Protein AF-A0A6G4MVN9-F1 (afdb_monomer_lite)

Structure (mmCIF, N/CA/C/O backbone):
data_AF-A0A6G4MVN9-F1
#
_entry.id   AF-A0A6G4MVN9-F1
#
loop_
_atom_site.group_PDB
_atom_site.id
_atom_site.type_symbol
_atom_site.label_atom_id
_atom_site.label_alt_id
_atom_site.label_comp_id
_atom_site.label_asym_id
_atom_site.label_entity_id
_atom_site.label_seq_id
_atom_site.pdbx_PDB_ins_code
_atom_site.Cartn_x
_atom_site.Cartn_y
_atom_site.Cartn_z
_atom_site.occupancy
_atom_site.B_iso_or_equiv
_atom_site.auth_seq_id
_atom_site.auth_comp_id
_atom_site.auth_asym_id
_atom_site.auth_atom_id
_atom_site.pdbx_PDB_model_num
ATOM 1 N N . THR A 1 1 ? 9.694 0.702 -24.895 1.00 74.56 1 THR A N 1
ATOM 2 C CA . THR A 1 1 ? 9.550 1.251 -23.524 1.00 74.56 1 THR A CA 1
ATOM 3 C C . THR A 1 1 ? 8.534 0.422 -22.742 1.00 74.56 1 THR A C 1
ATOM 5 O O . THR A 1 1 ? 7.657 -0.180 -23.349 1.00 74.56 1 THR A O 1
ATOM 8 N N . TRP A 1 2 ? 8.617 0.365 -21.407 1.00 83.94 2 TRP A N 1
ATOM 9 C CA . TRP A 1 2 ? 7.706 -0.444 -20.565 1.00 83.94 2 TRP A CA 1
ATOM 10 C C . TRP A 1 2 ? 6.386 0.261 -20.193 1.00 83.94 2 TRP A C 1
ATOM 12 O O . TRP A 1 2 ? 5.590 -0.273 -19.422 1.00 83.94 2 TRP A O 1
ATOM 22 N N . ALA A 1 3 ? 6.138 1.452 -20.747 1.00 86.00 3 ALA A N 1
ATOM 23 C CA . ALA A 1 3 ? 5.008 2.316 -20.399 1.00 86.00 3 ALA A CA 1
ATOM 24 C C . ALA A 1 3 ? 3.631 1.671 -20.645 1.00 86.00 3 ALA A C 1
ATOM 26 O O . ALA A 1 3 ? 2.665 1.991 -19.954 1.00 86.00 3 ALA A O 1
ATOM 27 N N . TRP A 1 4 ? 3.530 0.719 -21.578 1.00 92.25 4 TRP A N 1
ATOM 28 C CA . TRP A 1 4 ? 2.286 -0.003 -21.856 1.00 92.25 4 TRP A CA 1
ATOM 29 C C . TRP A 1 4 ? 1.742 -0.755 -20.629 1.00 92.25 4 TRP A C 1
ATOM 31 O O . TRP A 1 4 ? 0.530 -0.895 -20.495 1.00 92.25 4 TRP A O 1
ATOM 41 N N . ARG A 1 5 ? 2.606 -1.163 -19.685 1.00 91.56 5 ARG A N 1
ATOM 42 C CA . ARG A 1 5 ? 2.188 -1.838 -18.443 1.00 91.56 5 ARG A CA 1
ATOM 43 C C . ARG A 1 5 ? 1.296 -0.955 -17.568 1.00 91.56 5 ARG A C 1
ATOM 45 O O . ARG A 1 5 ? 0.413 -1.478 -16.898 1.00 91.56 5 ARG A O 1
ATOM 52 N N . PHE A 1 6 ? 1.480 0.367 -17.607 1.00 88.44 6 PHE A N 1
ATOM 53 C CA . PHE A 1 6 ? 0.583 1.312 -16.933 1.00 88.44 6 PHE A CA 1
ATOM 54 C C . PHE A 1 6 ? -0.779 1.384 -17.625 1.00 88.44 6 PHE A C 1
ATOM 56 O O . PHE A 1 6 ? -1.803 1.387 -16.951 1.00 88.44 6 PHE A O 1
ATOM 63 N N . LYS A 1 7 ? -0.806 1.358 -18.964 1.00 89.94 7 LYS A N 1
ATOM 64 C CA . LYS A 1 7 ? -2.060 1.303 -19.735 1.00 89.94 7 LYS A CA 1
ATOM 65 C C . LYS A 1 7 ? -2.818 -0.010 -19.516 1.00 89.94 7 LYS A C 1
ATOM 67 O O . LYS A 1 7 ? -4.038 -0.012 -19.532 1.00 89.94 7 LYS A O 1
ATOM 72 N N . ALA A 1 8 ? -2.109 -1.108 -19.261 1.00 91.88 8 ALA A N 1
ATOM 73 C CA . ALA A 1 8 ? -2.712 -2.386 -18.881 1.00 91.88 8 ALA A CA 1
ATOM 74 C C . ALA A 1 8 ? -3.196 -2.420 -17.414 1.00 91.88 8 ALA A C 1
ATOM 76 O O . ALA A 1 8 ? -4.029 -3.247 -17.055 1.00 91.88 8 ALA A O 1
ATOM 77 N N . CYS A 1 9 ? -2.698 -1.518 -16.561 1.00 92.62 9 CYS A N 1
ATOM 78 C CA . CYS A 1 9 ? -3.053 -1.407 -15.147 1.00 92.62 9 CYS A CA 1
ATOM 79 C C . CYS A 1 9 ? -3.668 -0.035 -14.828 1.00 92.62 9 CYS A C 1
ATOM 81 O O . CYS A 1 9 ? -3.212 0.630 -13.903 1.00 92.62 9 CYS A O 1
ATOM 83 N N . LEU A 1 10 ? -4.719 0.375 -15.547 1.00 92.94 10 LEU A N 1
ATOM 84 C CA . LEU A 1 10 ? -5.428 1.639 -15.281 1.00 92.94 10 LEU A CA 1
ATOM 85 C C . LEU A 1 10 ? -5.992 1.717 -13.857 1.00 92.94 10 LEU A C 1
ATOM 87 O O . LEU A 1 10 ? -6.104 0.699 -13.166 1.00 92.94 10 LEU A O 1
ATOM 91 N N . PHE A 1 11 ? -6.344 2.928 -13.419 1.00 93.75 11 PHE A N 1
ATOM 92 C CA . PHE A 1 11 ? -6.948 3.155 -12.108 1.00 93.75 11 PHE A CA 1
ATOM 93 C C . PHE A 1 11 ? -8.260 2.384 -11.967 1.00 93.75 11 PHE A C 1
ATOM 95 O O . PHE A 1 11 ? -9.065 2.321 -12.893 1.00 93.75 11 PHE A O 1
ATOM 102 N N . ASP A 1 12 ? -8.478 1.826 -10.781 1.00 91.81 12 ASP A N 1
ATOM 103 C CA . ASP A 1 12 ? -9.785 1.301 -10.412 1.00 91.81 12 ASP A CA 1
ATOM 104 C C . ASP A 1 12 ? -10.692 2.472 -10.016 1.00 91.81 12 ASP A C 1
ATOM 106 O O . ASP A 1 12 ? -10.517 3.081 -8.958 1.00 91.81 12 ASP A O 1
ATOM 110 N N . THR A 1 13 ? -11.656 2.787 -10.879 1.00 90.94 13 THR A N 1
ATOM 111 C CA . THR A 1 13 ? -12.605 3.894 -10.697 1.00 90.94 13 THR A CA 1
ATOM 112 C C . THR A 1 13 ? -13.597 3.657 -9.559 1.00 90.94 13 THR A C 1
ATOM 114 O O . THR A 1 13 ? -14.237 4.601 -9.102 1.00 90.94 13 THR A O 1
ATOM 117 N N . THR A 1 14 ? -13.703 2.426 -9.048 1.00 89.56 14 THR A N 1
ATOM 118 C CA . THR A 1 14 ? -14.562 2.101 -7.901 1.00 89.56 14 THR A CA 1
ATOM 119 C C . THR A 1 14 ? -13.907 2.445 -6.559 1.00 89.56 14 THR A C 1
ATOM 121 O O . THR A 1 14 ? -14.600 2.613 -5.550 1.00 89.56 14 THR A O 1
ATOM 124 N N . LEU A 1 15 ? -12.574 2.592 -6.525 1.00 87.12 15 LEU A N 1
ATOM 125 C CA . LEU A 1 15 ? -11.839 2.976 -5.323 1.00 87.12 15 LEU A CA 1
ATOM 126 C C . LEU A 1 15 ? -11.929 4.483 -5.081 1.00 87.12 15 LEU A C 1
ATOM 128 O O . LEU A 1 15 ? -11.459 5.293 -5.878 1.00 87.12 15 LEU A O 1
ATOM 132 N N . LYS A 1 16 ? -12.455 4.854 -3.909 1.00 84.38 16 LYS A N 1
ATOM 133 C CA . LYS A 1 16 ? -12.592 6.261 -3.487 1.00 84.38 16 LYS A CA 1
ATOM 134 C C . LYS A 1 16 ? -11.266 6.928 -3.095 1.00 84.38 16 LYS A C 1
ATOM 136 O O . LYS A 1 16 ? -11.186 8.149 -3.059 1.00 84.38 16 LYS A O 1
ATOM 141 N N . ALA A 1 17 ? -10.258 6.138 -2.726 1.00 85.00 17 ALA A N 1
ATOM 142 C CA . ALA A 1 17 ? -8.891 6.580 -2.441 1.00 85.00 17 ALA A CA 1
ATOM 143 C C . ALA A 1 17 ? -7.926 5.384 -2.559 1.00 85.00 17 ALA A C 1
ATOM 145 O O . ALA A 1 17 ? -8.377 4.249 -2.713 1.00 85.00 17 ALA A O 1
ATOM 146 N N . ALA A 1 18 ? -6.616 5.632 -2.438 1.00 88.38 18 ALA A N 1
ATOM 147 C CA . ALA A 1 18 ? -5.549 4.625 -2.565 1.00 88.38 18 ALA A CA 1
ATOM 148 C C . ALA A 1 18 ? -5.460 3.963 -3.960 1.00 88.38 18 ALA A C 1
ATOM 150 O O . ALA A 1 18 ? -5.028 2.817 -4.094 1.00 88.38 18 ALA A O 1
ATOM 151 N N . GLN A 1 19 ? -5.880 4.685 -5.003 1.00 90.38 19 GLN A N 1
ATOM 152 C CA . GLN A 1 19 ? -5.863 4.232 -6.399 1.00 90.38 19 GLN A CA 1
ATOM 153 C C . GLN A 1 19 ? -4.428 4.023 -6.918 1.00 90.38 19 GLN A C 1
ATOM 155 O O . GLN A 1 19 ? -4.154 3.076 -7.651 1.00 90.38 19 GLN A O 1
ATOM 160 N N . ASP A 1 20 ? -3.502 4.878 -6.488 1.00 90.81 20 ASP A N 1
ATOM 161 C CA . ASP A 1 20 ? -2.059 4.767 -6.709 1.00 90.81 20 ASP A CA 1
ATOM 162 C C . ASP A 1 20 ? -1.488 3.468 -6.116 1.00 90.81 20 ASP A C 1
ATOM 164 O O . ASP A 1 20 ? -0.834 2.685 -6.806 1.00 90.81 20 ASP A O 1
ATOM 168 N N . TYR A 1 21 ? -1.812 3.188 -4.852 1.00 90.44 21 TYR A N 1
ATOM 169 C CA . TYR A 1 21 ? -1.431 1.958 -4.157 1.00 90.44 21 TYR A CA 1
ATOM 170 C C . TYR A 1 21 ? -1.989 0.707 -4.847 1.00 90.44 21 TYR A C 1
ATOM 172 O O . TYR A 1 21 ? -1.284 -0.299 -4.970 1.00 90.44 21 TYR A O 1
ATOM 180 N N . ASP A 1 22 ? -3.243 0.764 -5.296 1.00 94.69 22 ASP A N 1
ATOM 181 C CA . ASP A 1 22 ? -3.911 -0.310 -6.032 1.00 94.69 22 ASP A CA 1
ATOM 182 C C . ASP A 1 22 ? -3.212 -0.633 -7.357 1.00 94.69 22 ASP A C 1
ATOM 184 O O . ASP A 1 22 ? -2.889 -1.801 -7.602 1.00 94.69 22 ASP A O 1
ATOM 188 N N . ILE A 1 23 ? -2.913 0.385 -8.175 1.00 94.81 23 ILE A N 1
ATOM 189 C CA . ILE A 1 23 ? -2.154 0.199 -9.419 1.00 94.81 23 ILE A CA 1
ATOM 190 C C . ILE A 1 23 ? -0.800 -0.426 -9.117 1.00 94.81 23 ILE A C 1
ATOM 192 O O . ILE A 1 23 ? -0.461 -1.444 -9.722 1.00 94.81 23 ILE A O 1
ATOM 196 N N . PHE A 1 24 ? -0.026 0.147 -8.190 1.00 93.25 24 PHE A N 1
ATOM 197 C CA . PHE A 1 24 ? 1.323 -0.348 -7.927 1.00 93.25 24 PHE A CA 1
ATOM 198 C C . PHE A 1 24 ? 1.305 -1.804 -7.488 1.00 93.25 24 PHE A C 1
ATOM 200 O O . PHE A 1 24 ? 2.067 -2.609 -8.019 1.00 93.25 24 PHE A O 1
ATOM 207 N N . LEU A 1 25 ? 0.393 -2.187 -6.594 1.00 94.50 25 LEU A N 1
ATOM 208 C CA . LEU A 1 25 ? 0.282 -3.580 -6.186 1.00 94.50 25 LEU A CA 1
ATOM 209 C C . LEU A 1 25 ? -0.122 -4.494 -7.349 1.00 94.50 25 LEU A C 1
ATOM 211 O O . LEU A 1 25 ? 0.451 -5.573 -7.492 1.00 94.50 25 LEU A O 1
ATOM 215 N N . ARG A 1 26 ? -1.079 -4.086 -8.193 1.00 95.44 26 ARG A N 1
ATOM 216 C CA . ARG A 1 26 ? -1.457 -4.864 -9.385 1.00 95.44 26 ARG A CA 1
ATOM 217 C C . ARG A 1 26 ? -0.294 -5.020 -10.356 1.00 95.44 26 ARG A C 1
ATOM 219 O O . ARG A 1 26 ? -0.086 -6.122 -10.853 1.00 95.44 26 ARG A O 1
ATOM 226 N N . MET A 1 27 ? 0.497 -3.971 -10.563 1.00 95.12 27 MET A N 1
ATOM 227 C CA . MET A 1 27 ? 1.703 -4.041 -11.384 1.00 95.12 27 MET A CA 1
ATOM 228 C C . MET A 1 27 ? 2.739 -4.998 -10.798 1.00 95.12 27 MET A C 1
ATOM 230 O O . MET A 1 27 ? 3.297 -5.788 -11.550 1.00 95.12 27 MET A O 1
ATOM 234 N N . VAL A 1 28 ? 2.966 -4.986 -9.480 1.00 94.50 28 VAL A N 1
ATOM 235 C CA . VAL A 1 28 ? 3.901 -5.932 -8.847 1.00 94.50 28 VAL A CA 1
ATOM 236 C C . VAL A 1 28 ? 3.430 -7.375 -9.006 1.00 94.50 28 VAL A C 1
ATOM 238 O O . VAL A 1 28 ? 4.228 -8.259 -9.301 1.00 94.50 28 VAL A O 1
ATOM 241 N N . VAL A 1 29 ? 2.131 -7.616 -8.835 1.00 94.31 29 VAL A N 1
ATOM 242 C CA . VAL A 1 29 ? 1.543 -8.953 -8.984 1.00 94.31 29 VAL A CA 1
ATOM 243 C C . VAL A 1 29 ? 1.632 -9.448 -10.429 1.00 94.31 29 VAL A C 1
ATOM 245 O O . VAL A 1 29 ? 1.917 -10.620 -10.638 1.00 94.31 29 VAL A O 1
ATOM 248 N N . ALA A 1 30 ? 1.395 -8.576 -11.412 1.00 95.44 30 ALA A N 1
ATOM 249 C CA . ALA A 1 30 ? 1.381 -8.951 -12.826 1.00 95.44 30 ALA A CA 1
ATOM 250 C C . ALA A 1 30 ? 2.781 -9.016 -13.459 1.00 95.44 30 ALA A C 1
ATOM 252 O O . ALA A 1 30 ? 3.021 -9.838 -14.337 1.00 95.44 30 ALA A O 1
ATOM 253 N N . TYR A 1 31 ? 3.699 -8.141 -13.042 1.00 94.75 31 TYR A N 1
ATOM 254 C CA . TYR A 1 31 ? 4.960 -7.897 -13.751 1.00 94.75 31 TYR A CA 1
ATOM 255 C C . TYR A 1 31 ? 6.214 -8.044 -12.883 1.00 94.75 31 TYR A C 1
ATOM 257 O O . TYR A 1 31 ? 7.322 -7.832 -13.378 1.00 94.75 31 TYR A O 1
ATOM 265 N N . GLY A 1 32 ? 6.060 -8.402 -11.608 1.00 93.25 32 GLY A N 1
ATOM 266 C CA . GLY A 1 32 ? 7.168 -8.654 -10.694 1.00 93.25 32 GLY A CA 1
ATOM 267 C C . GLY A 1 32 ? 7.663 -7.421 -9.933 1.00 93.25 32 GLY A C 1
ATOM 268 O O . GLY A 1 32 ? 7.056 -6.350 -9.919 1.00 93.25 32 GLY A O 1
ATOM 269 N N . LYS A 1 33 ? 8.776 -7.605 -9.220 1.00 92.12 33 LYS A N 1
ATOM 270 C CA . LYS A 1 33 ? 9.308 -6.632 -8.258 1.00 92.12 33 LYS A CA 1
ATOM 271 C C . LYS A 1 33 ? 9.694 -5.308 -8.945 1.00 92.12 33 LYS A C 1
ATOM 273 O O . LYS A 1 33 ? 10.398 -5.338 -9.953 1.00 92.12 33 LYS A O 1
ATOM 278 N N . PRO A 1 34 ? 9.312 -4.146 -8.382 1.00 89.94 34 PRO A N 1
ATOM 279 C CA . PRO A 1 34 ? 9.712 -2.860 -8.931 1.00 89.94 34 PRO A CA 1
ATOM 280 C C . PRO A 1 34 ? 11.189 -2.580 -8.637 1.00 89.94 34 PRO A C 1
ATOM 282 O O . PRO A 1 34 ? 11.731 -3.004 -7.610 1.00 89.94 34 PRO A O 1
ATOM 285 N N . TRP A 1 35 ? 11.823 -1.807 -9.515 1.00 90.06 35 TRP A N 1
ATOM 286 C CA . TRP A 1 35 ? 13.153 -1.255 -9.288 1.00 90.06 35 TRP A CA 1
ATOM 287 C C . TRP A 1 35 ? 13.037 0.137 -8.659 1.00 90.06 35 TRP A C 1
ATOM 289 O O . TRP A 1 35 ? 12.299 0.988 -9.155 1.00 90.06 35 TRP A O 1
ATOM 299 N N . LYS A 1 36 ? 13.732 0.356 -7.538 1.00 90.19 36 LYS A N 1
ATOM 300 C CA . LYS A 1 36 ? 13.754 1.640 -6.830 1.00 90.19 36 LYS A CA 1
ATOM 301 C C . LYS A 1 36 ? 15.046 2.381 -7.169 1.00 90.19 36 LYS A C 1
ATOM 303 O O . LYS A 1 36 ? 16.126 1.909 -6.821 1.00 90.19 36 LYS A O 1
ATOM 308 N N . VAL A 1 37 ? 14.895 3.545 -7.787 1.00 91.75 37 VAL A N 1
ATOM 309 C CA . VAL A 1 37 ? 15.973 4.497 -8.089 1.00 91.75 37 VAL A CA 1
ATOM 310 C C . VAL A 1 37 ? 16.435 5.169 -6.785 1.00 91.75 37 VAL A C 1
ATOM 312 O O . VAL A 1 37 ? 15.614 5.401 -5.890 1.00 91.75 37 VAL A O 1
ATOM 315 N N . LYS A 1 38 ? 17.745 5.400 -6.624 1.00 92.38 38 LYS A N 1
ATOM 316 C CA . LYS A 1 38 ? 18.308 6.002 -5.396 1.00 92.38 38 LYS A CA 1
ATOM 317 C C . LYS A 1 38 ? 18.190 7.524 -5.418 1.00 92.38 38 LYS A C 1
ATOM 319 O O . LYS A 1 38 ? 18.031 8.150 -4.375 1.00 92.38 38 LYS A O 1
ATOM 324 N N . GLU A 1 39 ? 18.265 8.078 -6.613 1.00 94.50 39 GLU A N 1
ATOM 325 C CA . GLU A 1 39 ? 18.233 9.487 -6.935 1.00 94.50 39 GLU A CA 1
ATOM 326 C C . GLU A 1 39 ? 16.819 10.048 -6.732 1.00 94.50 39 GLU A C 1
ATOM 328 O O . GLU A 1 39 ? 15.811 9.409 -7.056 1.00 94.50 39 GLU A O 1
ATOM 333 N N . ALA A 1 40 ? 16.735 11.266 -6.197 1.00 89.62 40 ALA A N 1
ATOM 334 C CA . ALA A 1 40 ? 15.474 11.983 -6.091 1.00 89.62 40 ALA A CA 1
ATOM 335 C C . ALA A 1 40 ? 15.050 12.467 -7.485 1.00 89.62 40 ALA A C 1
ATOM 337 O O . ALA A 1 40 ? 15.591 13.434 -8.009 1.00 89.62 40 ALA A O 1
ATOM 338 N N . THR A 1 41 ? 14.087 11.774 -8.092 1.00 91.81 41 THR A N 1
ATOM 339 C CA . THR A 1 41 ? 13.594 12.066 -9.452 1.00 91.81 41 THR A CA 1
ATOM 340 C C . THR A 1 41 ? 12.330 12.925 -9.473 1.00 91.81 41 THR A C 1
ATOM 342 O O . THR A 1 41 ? 11.874 13.319 -10.543 1.00 91.81 41 THR A O 1
ATOM 345 N N . GLN A 1 42 ? 11.751 13.224 -8.306 1.00 88.12 42 GLN A N 1
ATOM 346 C CA . GLN A 1 42 ? 10.516 13.991 -8.177 1.00 88.12 42 GLN A CA 1
ATOM 347 C C . GLN A 1 42 ? 10.601 14.956 -6.991 1.00 88.12 42 GLN A C 1
ATOM 349 O O . GLN A 1 42 ? 10.947 14.552 -5.880 1.00 88.12 42 GLN A O 1
ATOM 354 N N . ILE A 1 43 ? 10.218 16.213 -7.223 1.00 86.88 43 ILE A N 1
ATOM 355 C CA . ILE A 1 43 ? 9.985 17.202 -6.167 1.00 86.88 43 ILE A CA 1
ATOM 356 C C . ILE A 1 43 ? 8.519 17.089 -5.746 1.00 86.88 43 ILE A C 1
ATOM 358 O O . ILE A 1 43 ? 7.613 17.240 -6.565 1.00 86.88 43 ILE A O 1
ATOM 362 N N . LEU A 1 44 ? 8.283 16.779 -4.471 1.00 81.44 44 LEU A N 1
ATOM 363 C CA . LEU A 1 44 ? 6.939 16.688 -3.908 1.00 81.44 44 LEU A CA 1
ATOM 364 C C . LEU A 1 44 ? 6.625 17.964 -3.124 1.00 81.44 44 LEU A C 1
ATOM 366 O O . LEU A 1 44 ? 7.212 18.207 -2.072 1.00 81.44 44 LEU A O 1
ATOM 370 N N . HIS A 1 45 ? 5.662 18.745 -3.605 1.00 79.75 45 HIS A N 1
ATOM 371 C CA . HIS A 1 45 ? 5.151 19.904 -2.877 1.00 79.75 45 HIS A CA 1
ATOM 372 C C . HIS A 1 45 ? 4.143 19.440 -1.821 1.00 79.75 45 HIS A C 1
ATOM 374 O O . HIS A 1 45 ? 3.003 19.093 -2.127 1.00 79.75 45 HIS A O 1
ATOM 380 N N . VAL A 1 46 ? 4.584 19.384 -0.564 1.00 69.25 46 VAL A N 1
ATOM 381 C CA . VAL A 1 46 ? 3.736 19.030 0.578 1.00 69.25 46 VAL A CA 1
ATOM 382 C C . VAL A 1 46 ? 3.279 20.326 1.248 1.00 69.25 46 VAL A C 1
ATOM 384 O O . VAL A 1 46 ? 4.054 20.939 1.975 1.00 69.25 46 VAL A O 1
ATOM 387 N N . ASN A 1 47 ? 2.030 20.757 1.030 1.00 59.53 47 ASN A N 1
ATOM 388 C CA . ASN A 1 47 ? 1.480 21.891 1.784 1.00 59.53 47 ASN A CA 1
ATOM 389 C C . ASN A 1 47 ? 1.379 21.504 3.269 1.00 59.53 47 ASN A C 1
ATOM 391 O O . ASN A 1 47 ? 0.647 20.583 3.643 1.00 59.53 47 ASN A O 1
ATOM 395 N N . HIS A 1 48 ? 2.164 22.185 4.107 1.00 54.00 48 HIS A N 1
ATOM 396 C CA . HIS A 1 48 ? 2.289 21.920 5.543 1.00 54.00 48 HIS A CA 1
ATOM 397 C C . HIS A 1 48 ? 1.330 22.745 6.422 1.00 54.00 48 HIS A C 1
ATOM 399 O O . HIS A 1 48 ? 1.280 22.495 7.623 1.00 54.00 48 HIS A O 1
ATOM 405 N N . GLY A 1 49 ? 0.547 23.669 5.849 1.00 50.22 49 GLY A N 1
ATOM 406 C CA . GLY A 1 49 ? -0.320 24.583 6.613 1.00 50.22 49 GLY A CA 1
ATOM 407 C C . GLY A 1 49 ? -1.754 24.758 6.101 1.00 50.22 49 GLY A C 1
ATOM 408 O O . GLY A 1 49 ? -2.607 25.201 6.861 1.00 50.22 49 GLY A O 1
ATOM 409 N N . GLU A 1 50 ? -2.062 24.380 4.859 1.00 41.50 50 GLU A N 1
ATOM 410 C CA . GLU A 1 50 ? -3.427 24.466 4.326 1.00 41.50 50 GLU A CA 1
ATOM 411 C C . GLU A 1 50 ? -4.210 23.170 4.563 1.00 41.50 50 GLU A C 1
ATOM 413 O O . GLU A 1 50 ? -3.641 22.076 4.661 1.00 41.50 50 GLU A O 1
ATOM 418 N N . M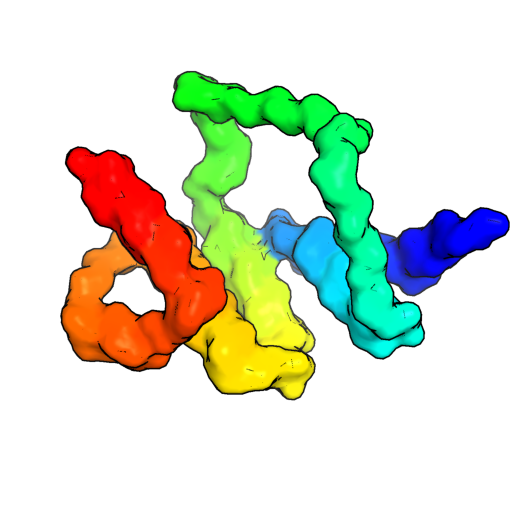ET A 1 51 ? -5.538 23.293 4.655 1.00 39.25 51 MET A N 1
ATOM 419 C CA . MET A 1 51 ? -6.467 22.182 4.842 1.00 39.25 51 MET A CA 1
ATOM 420 C C . MET A 1 51 ? -6.176 21.076 3.812 1.00 39.25 51 MET A C 1
ATOM 422 O O . MET A 1 51 ? -6.479 21.206 2.628 1.00 39.25 51 MET A O 1
ATOM 426 N N . ARG A 1 52 ? -5.577 19.958 4.252 1.00 48.75 52 ARG A N 1
ATOM 427 C CA . ARG A 1 52 ? -5.423 18.773 3.397 1.00 48.75 52 ARG A CA 1
ATOM 428 C C . ARG A 1 52 ? -6.808 18.371 2.899 1.00 48.75 52 ARG A C 1
ATOM 430 O O . ARG A 1 52 ? -7.620 17.906 3.694 1.00 48.75 52 ARG A O 1
ATOM 437 N N . ILE A 1 53 ? -7.024 18.432 1.587 1.00 48.12 53 ILE A N 1
ATOM 438 C CA . ILE A 1 53 ? -8.264 17.990 0.920 1.00 48.12 53 ILE A CA 1
ATOM 439 C C . ILE A 1 53 ? -8.632 16.539 1.332 1.00 48.12 53 ILE A C 1
ATOM 441 O O . ILE A 1 53 ? -9.797 16.158 1.414 1.00 48.12 53 ILE A O 1
ATOM 445 N N . THR A 1 54 ? -7.635 15.724 1.701 1.00 49.38 54 THR A N 1
ATOM 446 C CA . THR A 1 54 ? -7.769 14.338 2.195 1.00 49.38 54 THR A CA 1
ATOM 447 C C . THR A 1 54 ? -7.753 14.167 3.728 1.00 49.38 54 THR A C 1
ATOM 449 O O . THR A 1 54 ? -7.175 13.201 4.239 1.00 49.38 54 THR A O 1
ATOM 452 N N . SER A 1 55 ? -8.381 15.059 4.497 1.00 53.69 55 SER A N 1
ATOM 453 C CA . SER A 1 55 ? -8.735 14.802 5.912 1.00 53.69 55 SER A CA 1
ATOM 454 C C . SER A 1 55 ? -10.103 14.119 6.086 1.00 53.69 55 SER A C 1
ATOM 456 O O . SER A 1 55 ? -10.572 13.934 7.206 1.00 53.69 55 SER A O 1
ATOM 458 N N . SER A 1 56 ? -10.749 13.705 4.993 1.00 58.41 56 SER A N 1
ATOM 459 C CA . SER A 1 56 ? -12.137 13.245 5.031 1.00 58.41 56 SER A CA 1
ATOM 460 C C . SER A 1 56 ? -12.300 11.768 5.447 1.00 58.41 56 SER A C 1
ATOM 462 O O . SER A 1 56 ? -11.396 10.946 5.238 1.00 58.41 56 SER A O 1
ATOM 464 N N . PRO A 1 57 ? -13.488 11.379 5.961 1.00 64.50 57 PRO A N 1
ATOM 465 C CA . PRO A 1 57 ? -13.891 9.984 6.199 1.00 64.50 57 PRO A CA 1
ATOM 466 C C . PRO A 1 57 ? -13.609 9.023 5.025 1.00 64.50 57 PRO A C 1
ATOM 468 O O . PRO A 1 57 ? -13.420 7.817 5.224 1.00 64.50 57 PRO A O 1
ATOM 471 N N . ASN A 1 58 ? -13.495 9.555 3.801 1.00 73.44 58 ASN A N 1
ATOM 472 C CA . ASN A 1 58 ? -13.163 8.797 2.597 1.00 73.44 58 ASN A CA 1
ATOM 473 C C . ASN A 1 58 ? -11.760 8.180 2.643 1.00 73.44 58 ASN A C 1
ATOM 475 O O . ASN A 1 58 ? -11.553 7.128 2.039 1.00 73.44 58 ASN A O 1
ATOM 479 N N . LYS A 1 59 ? -10.814 8.758 3.399 1.00 81.25 59 LYS A N 1
ATOM 480 C CA . LYS A 1 59 ? -9.472 8.180 3.557 1.00 81.25 59 LYS A CA 1
ATOM 481 C C . LYS A 1 59 ? -9.538 6.810 4.224 1.0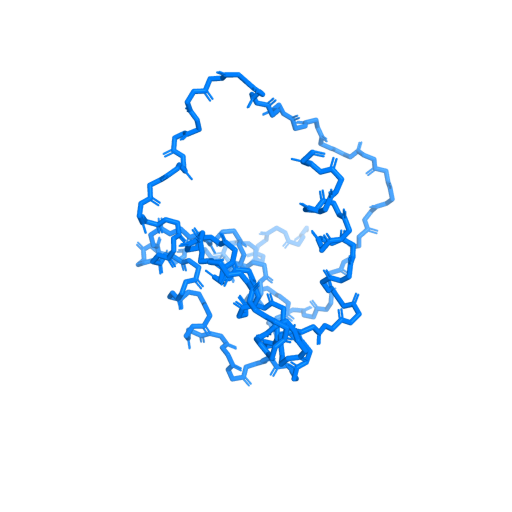0 81.25 59 LYS A C 1
ATOM 483 O O . LYS A 1 59 ? -8.939 5.862 3.725 1.00 81.25 59 LYS A O 1
ATOM 488 N N . PHE A 1 60 ? -10.296 6.669 5.313 1.00 87.62 60 PHE A N 1
ATOM 489 C CA . PHE A 1 60 ? -10.483 5.358 5.938 1.00 87.62 60 PHE A CA 1
ATOM 490 C C . PHE A 1 60 ? -11.173 4.394 4.972 1.00 87.62 60 PHE A C 1
ATOM 492 O O . PHE A 1 60 ? -10.688 3.281 4.778 1.00 87.62 60 PHE A O 1
ATOM 499 N N . SER A 1 61 ? -12.264 4.836 4.335 1.00 87.75 61 SER A N 1
ATOM 500 C CA . SER A 1 61 ? -13.025 4.006 3.397 1.00 87.75 61 SER A CA 1
ATOM 501 C C . SER A 1 61 ? -12.154 3.478 2.257 1.00 87.75 61 SER A C 1
ATOM 503 O O . SER A 1 61 ? -12.179 2.280 1.991 1.00 87.75 61 SER A O 1
ATOM 505 N N . GLY A 1 62 ? -11.359 4.329 1.604 1.00 88.44 62 GLY A N 1
ATOM 506 C CA . GLY A 1 62 ? -10.525 3.913 0.476 1.00 88.44 62 GLY A CA 1
ATOM 507 C C . GLY A 1 62 ? -9.398 2.968 0.888 1.00 88.44 62 GLY A C 1
ATOM 508 O O . GLY A 1 62 ? -9.252 1.899 0.300 1.00 88.44 62 GLY A O 1
ATOM 509 N N . TYR A 1 63 ? -8.669 3.270 1.970 1.00 90.69 63 TYR A N 1
ATOM 510 C CA . TYR A 1 63 ? -7.646 2.347 2.483 1.00 90.69 63 TYR A CA 1
ATOM 511 C C . TYR A 1 63 ? -8.251 1.015 2.957 1.00 90.69 63 TYR A C 1
ATOM 513 O O . TYR A 1 63 ? -7.622 -0.037 2.824 1.00 90.69 63 TYR A O 1
ATOM 521 N N . PHE A 1 64 ? -9.473 1.026 3.499 1.00 92.81 64 PHE A N 1
ATOM 522 C CA . PHE A 1 64 ? -10.159 -0.192 3.926 1.00 92.81 64 PHE A CA 1
ATOM 523 C C . PHE A 1 64 ? -10.635 -1.028 2.734 1.00 92.81 64 PHE A C 1
ATOM 525 O O . PHE A 1 64 ? -10.470 -2.249 2.746 1.00 92.81 64 PHE A O 1
ATOM 532 N N . GLN A 1 65 ? -11.169 -0.389 1.689 1.00 93.44 65 GLN A N 1
ATOM 533 C CA . GLN A 1 65 ? -11.513 -1.043 0.423 1.00 93.44 65 GLN A CA 1
ATOM 534 C C . GLN A 1 65 ? -10.276 -1.681 -0.219 1.00 93.44 65 GLN A C 1
ATOM 536 O O . GLN A 1 65 ? -10.307 -2.874 -0.520 1.00 93.44 65 GLN A O 1
ATOM 541 N N . PHE A 1 66 ? -9.164 -0.943 -0.313 1.00 94.75 66 PHE A N 1
ATOM 542 C CA . PHE A 1 66 ? -7.879 -1.469 -0.781 1.00 94.75 66 PHE A CA 1
ATOM 543 C C . PHE A 1 66 ? -7.437 -2.696 0.031 1.00 94.75 66 PHE A C 1
ATOM 545 O O . PHE A 1 66 ? -7.127 -3.750 -0.530 1.00 94.75 66 PHE A O 1
ATOM 552 N N . TYR A 1 67 ? -7.465 -2.606 1.366 1.00 95.81 67 TYR A N 1
ATOM 553 C CA . TYR A 1 67 ? -7.108 -3.734 2.224 1.00 95.81 67 TYR A CA 1
ATOM 554 C C . TYR A 1 67 ? -7.998 -4.952 1.958 1.00 95.81 67 TYR A C 1
ATOM 556 O O . TYR A 1 67 ? -7.485 -6.054 1.777 1.00 95.81 67 TYR A O 1
ATOM 564 N N . ARG A 1 68 ? -9.324 -4.779 1.893 1.00 96.12 68 ARG A N 1
ATOM 565 C CA . ARG A 1 68 ? -10.256 -5.883 1.614 1.00 96.12 68 ARG A CA 1
ATOM 566 C C . ARG A 1 68 ? -9.996 -6.524 0.254 1.00 96.12 68 ARG A C 1
ATOM 568 O O . ARG A 1 68 ? -9.981 -7.751 0.186 1.00 96.12 68 ARG A O 1
ATOM 575 N N . LYS A 1 69 ? -9.755 -5.709 -0.775 1.00 95.75 69 LYS A N 1
ATOM 576 C CA . LYS A 1 69 ? -9.465 -6.145 -2.146 1.00 95.75 69 LYS A CA 1
ATOM 577 C C . LYS A 1 69 ? -8.193 -6.993 -2.233 1.00 95.75 69 LYS A C 1
ATOM 579 O O . LYS A 1 69 ? -8.137 -7.944 -3.007 1.00 95.75 69 LYS A O 1
ATOM 584 N N . HIS A 1 70 ? -7.180 -6.691 -1.418 1.00 96.56 70 HIS A N 1
ATOM 585 C CA . HIS A 1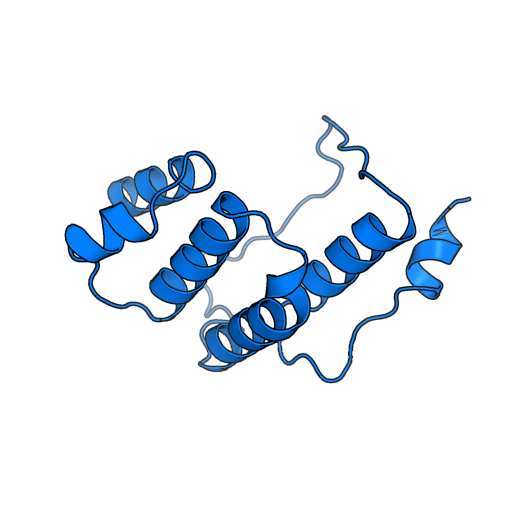 70 ? -5.846 -7.279 -1.568 1.00 96.56 70 HIS A CA 1
ATOM 586 C C . HIS A 1 70 ? -5.345 -8.141 -0.411 1.00 96.56 70 HIS A C 1
ATOM 588 O O . HIS A 1 70 ? -4.317 -8.796 -0.571 1.00 96.56 70 HIS A O 1
ATOM 594 N N . LYS A 1 71 ? -6.047 -8.214 0.728 1.00 96.81 71 LYS A N 1
ATOM 595 C CA . LYS A 1 71 ? -5.574 -8.927 1.933 1.00 96.81 71 LYS A CA 1
ATOM 596 C C . LYS A 1 71 ? -5.138 -10.373 1.686 1.00 96.81 71 LYS A C 1
ATOM 598 O O . LYS A 1 71 ? -4.280 -10.862 2.416 1.00 96.81 71 LYS A O 1
ATOM 603 N N . GLY A 1 72 ? -5.704 -11.054 0.686 1.00 97.25 72 GLY A N 1
ATOM 604 C CA . GLY A 1 72 ? -5.314 -12.418 0.315 1.00 97.25 72 GLY A CA 1
ATOM 605 C C . GLY A 1 72 ? -3.877 -12.526 -0.209 1.00 97.25 72 GLY A C 1
ATOM 606 O O . GLY A 1 72 ? -3.235 -13.545 -0.005 1.00 97.25 72 GLY A O 1
ATOM 607 N N . LYS A 1 73 ? -3.343 -11.451 -0.799 1.00 95.25 73 LYS A N 1
ATOM 608 C CA . LYS A 1 73 ? -1.983 -11.370 -1.362 1.00 95.25 73 LYS A CA 1
ATOM 609 C C . LYS A 1 73 ? -0.926 -10.976 -0.326 1.00 95.25 73 LYS A C 1
ATOM 611 O O . LYS A 1 73 ? 0.262 -10.954 -0.624 1.00 95.25 73 LYS A O 1
ATOM 616 N N . PHE A 1 74 ? -1.352 -10.594 0.875 1.00 94.81 74 PHE A N 1
ATOM 617 C CA . PHE A 1 74 ? -0.470 -10.064 1.907 1.00 94.81 74 PHE A CA 1
ATOM 618 C C . PHE A 1 74 ? 0.062 -11.166 2.818 1.00 94.81 74 PHE A C 1
ATOM 620 O O . PHE A 1 74 ? -0.705 -11.948 3.389 1.00 94.81 74 PHE A O 1
ATOM 627 N N . ASP A 1 75 ? 1.373 -11.137 3.050 1.00 94.50 75 ASP A N 1
ATOM 628 C CA . ASP A 1 75 ? 1.991 -11.852 4.162 1.00 94.50 75 ASP A CA 1
ATOM 629 C C . ASP A 1 75 ? 1.502 -11.297 5.519 1.00 94.50 75 ASP A C 1
ATOM 631 O O . ASP A 1 75 ? 0.859 -10.241 5.622 1.00 94.50 75 ASP A O 1
ATOM 635 N N . ARG A 1 76 ? 1.800 -12.020 6.605 1.00 94.75 76 ARG A N 1
ATOM 636 C CA . ARG A 1 76 ? 1.354 -11.648 7.959 1.00 94.75 76 ARG A CA 1
ATOM 637 C C . ARG A 1 76 ? 1.823 -10.243 8.353 1.00 94.75 76 ARG A C 1
ATOM 639 O O . ARG A 1 76 ? 1.052 -9.484 8.939 1.00 94.75 76 ARG A O 1
ATOM 646 N N . ALA A 1 77 ? 3.056 -9.878 8.005 1.00 94.50 77 ALA A N 1
ATOM 647 C CA . ALA A 1 77 ? 3.626 -8.570 8.317 1.00 94.50 77 ALA A CA 1
ATOM 648 C C . ALA A 1 77 ? 2.946 -7.428 7.539 1.00 94.50 77 ALA A C 1
ATOM 650 O O . ALA A 1 77 ? 2.654 -6.385 8.121 1.00 94.50 77 ALA A O 1
ATOM 651 N N . SER A 1 78 ? 2.620 -7.622 6.259 1.00 93.44 78 SER A N 1
ATOM 652 C CA . SER A 1 78 ? 1.872 -6.648 5.451 1.00 93.44 78 SER A CA 1
ATOM 653 C C . SER A 1 78 ? 0.455 -6.478 5.971 1.00 93.44 78 SER A C 1
ATOM 655 O O . SER A 1 78 ? -0.021 -5.351 6.070 1.00 93.44 78 SER A O 1
ATOM 657 N N . LYS A 1 79 ? -0.210 -7.570 6.375 1.00 95.88 79 LYS A N 1
ATOM 658 C CA . LYS A 1 79 ? -1.532 -7.487 7.015 1.00 95.88 79 LYS A CA 1
ATOM 659 C C . LYS A 1 79 ? -1.472 -6.616 8.268 1.00 95.88 79 LYS A C 1
ATOM 661 O O . LYS A 1 79 ? -2.270 -5.690 8.389 1.00 95.88 79 LYS A O 1
ATOM 666 N N . LYS A 1 80 ? -0.498 -6.852 9.155 1.00 95.44 80 LYS A N 1
ATOM 667 C CA . LYS A 1 80 ? -0.276 -6.022 10.351 1.00 95.44 80 LYS A CA 1
ATOM 668 C C . LYS A 1 80 ? -0.016 -4.554 10.001 1.00 95.44 80 LYS A C 1
ATOM 670 O O . LYS A 1 80 ? -0.652 -3.676 10.573 1.00 95.44 80 LYS A O 1
ATOM 675 N N . TYR A 1 81 ? 0.846 -4.286 9.021 1.00 92.88 81 TYR A N 1
ATOM 676 C CA . TYR A 1 81 ? 1.148 -2.929 8.556 1.00 92.88 81 TYR A CA 1
ATOM 677 C C . TYR A 1 81 ? -0.097 -2.178 8.050 1.00 92.88 81 TYR A C 1
ATOM 679 O O . TYR A 1 81 ? -0.331 -1.023 8.420 1.00 92.88 81 TYR A O 1
ATOM 687 N N . GLN A 1 82 ? -0.917 -2.830 7.221 1.00 93.38 82 GLN A N 1
ATOM 688 C CA . GLN A 1 82 ? -2.135 -2.229 6.675 1.00 93.38 82 GLN A CA 1
ATOM 689 C C . GLN A 1 82 ? -3.172 -1.974 7.771 1.00 93.38 82 GLN A C 1
ATOM 691 O O . GLN A 1 82 ? -3.742 -0.887 7.844 1.00 93.38 82 GLN A O 1
ATOM 696 N N . LEU A 1 83 ? -3.359 -2.927 8.687 1.00 94.06 83 LEU A N 1
ATOM 697 C CA . LEU A 1 83 ? -4.262 -2.765 9.829 1.00 94.06 83 LEU A CA 1
ATOM 698 C C . LEU A 1 83 ? -3.797 -1.657 10.783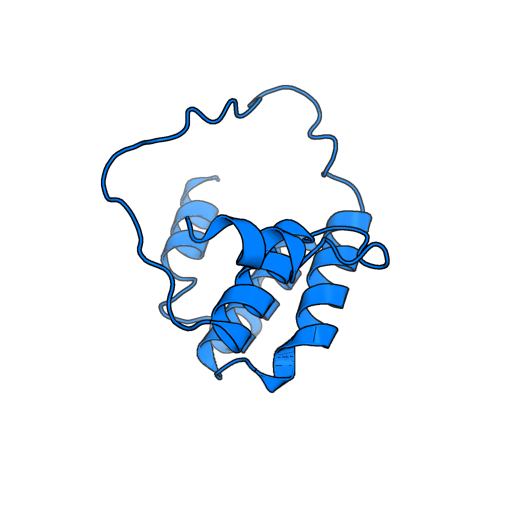 1.00 94.06 83 LEU A C 1
ATOM 700 O O . LEU A 1 83 ? -4.615 -0.855 11.227 1.00 94.06 83 LEU A O 1
ATOM 704 N N . PHE A 1 84 ? -2.492 -1.550 11.042 1.00 91.69 84 PHE A N 1
ATOM 705 C CA . PHE A 1 84 ? -1.916 -0.436 11.796 1.00 91.69 84 PHE A CA 1
ATOM 706 C C . PHE A 1 84 ? -2.202 0.910 11.120 1.00 91.69 84 PHE A C 1
ATOM 708 O O . PHE A 1 84 ? -2.621 1.861 11.775 1.00 91.69 84 PHE A O 1
ATOM 715 N N . THR A 1 85 ? -2.046 0.978 9.795 1.00 88.81 85 THR A N 1
ATOM 716 C CA . THR A 1 85 ? -2.346 2.185 9.012 1.00 88.81 85 THR A CA 1
ATOM 717 C C . THR A 1 85 ? -3.816 2.577 9.126 1.00 88.81 85 THR A C 1
ATOM 719 O O . THR A 1 85 ? -4.117 3.736 9.399 1.00 88.81 85 THR A O 1
ATOM 722 N N . LEU A 1 86 ? -4.729 1.615 8.986 1.00 90.44 86 LEU A N 1
ATOM 723 C CA . LEU A 1 86 ? -6.166 1.833 9.162 1.00 90.44 86 LEU A CA 1
ATOM 724 C C . LEU A 1 86 ? -6.508 2.319 10.574 1.00 90.44 86 LEU A C 1
ATOM 726 O O . LEU A 1 86 ? -7.355 3.197 10.732 1.00 90.44 86 LEU A O 1
ATOM 730 N N . TYR A 1 87 ? -5.835 1.780 11.593 1.00 89.56 87 TYR A N 1
ATOM 731 C CA . TYR A 1 87 ? -6.024 2.191 12.982 1.00 89.56 87 TYR A CA 1
ATOM 732 C C . TYR A 1 87 ? -5.592 3.643 13.214 1.00 89.56 87 TYR A C 1
ATOM 734 O O . TYR A 1 87 ? -6.335 4.410 13.825 1.00 89.56 87 TYR A O 1
ATOM 742 N N . GLN A 1 88 ? -4.431 4.034 12.672 1.00 84.81 88 GLN A N 1
ATOM 743 C CA . GLN A 1 88 ? -3.942 5.414 12.723 1.00 84.81 88 GLN A CA 1
ATOM 744 C C . GLN A 1 88 ? -4.868 6.381 11.977 1.00 84.81 88 GLN A C 1
ATOM 746 O O . GLN A 1 88 ? -5.201 7.431 12.512 1.00 84.81 88 GLN A O 1
ATOM 751 N N . ILE A 1 89 ? -5.329 6.022 10.772 1.00 84.38 89 ILE A N 1
ATOM 752 C CA . ILE A 1 89 ? -6.261 6.856 9.991 1.00 84.38 89 ILE A CA 1
ATOM 753 C C . ILE A 1 89 ? -7.570 7.083 10.754 1.00 84.38 89 ILE A C 1
ATOM 755 O O . ILE A 1 89 ? -8.133 8.169 10.694 1.00 84.38 89 ILE A O 1
ATOM 759 N N . ARG A 1 90 ? -8.047 6.075 11.492 1.00 84.38 90 ARG A N 1
ATOM 760 C CA . ARG A 1 90 ? -9.267 6.178 12.303 1.00 84.38 90 ARG A CA 1
ATOM 761 C C . ARG A 1 90 ? -9.077 6.988 13.594 1.00 84.38 90 ARG A C 1
ATOM 763 O O . ARG A 1 90 ? -10.041 7.143 14.335 1.00 84.38 90 ARG A O 1
ATOM 770 N N . ASN A 1 91 ? -7.859 7.457 13.874 1.00 80.00 91 ASN A N 1
ATOM 771 C CA . ASN A 1 91 ? -7.490 8.224 15.064 1.00 80.00 91 ASN A CA 1
ATOM 772 C C . ASN A 1 91 ? -7.954 7.578 16.387 1.00 80.00 91 ASN A C 1
ATOM 774 O O . ASN A 1 91 ? -8.366 8.251 17.329 1.00 80.00 91 ASN A O 1
ATOM 778 N N . LYS A 1 92 ? -7.931 6.240 16.460 1.00 78.56 92 LYS A N 1
ATOM 779 C CA . LYS A 1 92 ? -8.289 5.521 17.688 1.00 78.56 92 LYS A CA 1
ATOM 780 C C . LYS A 1 92 ? -7.135 5.574 18.684 1.00 78.56 92 LYS A C 1
ATOM 782 O O . LYS A 1 92 ? -5.973 5.429 18.305 1.00 78.56 92 LYS A O 1
ATOM 787 N N . ARG A 1 93 ? -7.451 5.680 19.979 1.00 80.88 93 ARG A N 1
ATOM 788 C CA . ARG A 1 93 ? -6.444 5.570 21.043 1.00 80.88 93 ARG A CA 1
ATOM 789 C C . ARG A 1 93 ? -5.786 4.192 20.979 1.00 80.88 93 ARG A C 1
ATOM 791 O O . ARG A 1 93 ? -6.469 3.170 20.999 1.00 80.88 93 ARG A O 1
ATOM 798 N N . MET A 1 94 ? -4.464 4.153 20.863 1.00 84.88 94 MET A N 1
ATOM 799 C CA . MET A 1 94 ? -3.709 2.902 20.822 1.00 84.88 94 MET A CA 1
ATOM 800 C C . MET A 1 94 ? -3.500 2.396 22.250 1.00 84.88 94 MET A C 1
ATOM 802 O O . MET A 1 94 ? -2.866 3.078 23.051 1.00 84.88 94 MET A O 1
ATOM 806 N N . ASN A 1 95 ? -4.027 1.214 22.574 1.00 88.19 95 ASN A N 1
ATOM 807 C CA . ASN A 1 95 ? -3.656 0.514 23.805 1.00 88.19 95 ASN A CA 1
ATOM 808 C C . ASN A 1 95 ? -2.525 -0.487 23.526 1.00 88.19 95 ASN A C 1
ATOM 810 O O . ASN A 1 95 ? -2.317 -0.903 22.384 1.00 88.19 95 ASN A O 1
ATOM 814 N N . TRP A 1 96 ? -1.804 -0.889 24.573 1.00 86.56 96 TRP A N 1
ATOM 815 C CA . TRP A 1 96 ? -0.638 -1.768 24.450 1.00 86.56 96 TRP A CA 1
ATOM 816 C C . TRP A 1 96 ? -0.955 -3.117 23.794 1.00 86.56 96 TRP A C 1
ATOM 818 O O . TRP A 1 96 ? -0.194 -3.572 22.946 1.00 86.56 96 TRP A O 1
ATOM 828 N N . ARG A 1 97 ? -2.112 -3.727 24.093 1.00 91.44 97 ARG A N 1
ATOM 829 C CA . ARG A 1 97 ? -2.541 -4.992 23.463 1.00 91.44 97 ARG A CA 1
ATOM 830 C C . ARG A 1 97 ? -2.709 -4.847 21.948 1.00 91.44 97 ARG A C 1
ATOM 832 O O . ARG A 1 97 ? -2.229 -5.677 21.175 1.00 91.44 97 ARG A O 1
ATOM 839 N N . THR A 1 98 ? -3.363 -3.770 21.518 1.00 89.81 98 THR A N 1
ATOM 840 C C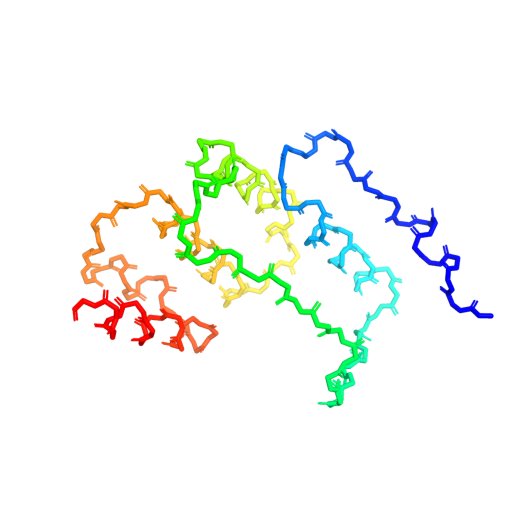A . THR A 1 98 ? -3.569 -3.455 20.099 1.00 89.81 98 THR A CA 1
ATOM 841 C C . THR A 1 98 ? -2.242 -3.145 19.423 1.00 89.81 98 THR A C 1
ATOM 843 O O . THR A 1 98 ? -1.984 -3.647 18.331 1.00 89.81 98 THR A O 1
ATOM 846 N N . LEU A 1 99 ? -1.369 -2.388 20.095 1.00 88.75 99 LEU A N 1
ATOM 847 C CA . LEU A 1 99 ? -0.033 -2.096 19.596 1.00 88.75 99 LEU A CA 1
ATOM 848 C C . LEU A 1 99 ? 0.750 -3.389 19.356 1.00 88.75 99 LEU A C 1
ATOM 850 O O . LEU A 1 99 ? 1.174 -3.618 18.233 1.00 88.75 99 LEU A O 1
ATOM 854 N N . LEU A 1 100 ? 0.865 -4.268 20.355 1.00 89.88 100 LEU A N 1
ATOM 855 C CA . LEU A 1 100 ? 1.574 -5.549 20.236 1.00 89.88 100 LEU A CA 1
ATOM 856 C C . LEU A 1 100 ? 0.998 -6.437 19.122 1.00 89.88 100 LEU A C 1
ATOM 858 O O . LEU A 1 100 ? 1.735 -7.077 18.370 1.00 89.88 100 LEU A O 1
ATOM 862 N N . THR A 1 101 ? -0.326 -6.429 18.960 1.00 91.38 101 THR A N 1
ATOM 863 C CA . THR A 1 101 ? -1.005 -7.184 17.899 1.00 91.38 101 THR A CA 1
ATOM 864 C C . THR A 1 101 ? -0.626 -6.670 16.507 1.00 91.38 101 THR A C 1
ATOM 866 O O . THR A 1 101 ? -0.347 -7.460 15.597 1.00 91.38 101 THR A O 1
ATOM 869 N N . LEU A 1 102 ? -0.591 -5.346 16.337 1.00 90.75 102 LEU A N 1
ATOM 870 C CA . LEU A 1 102 ? -0.393 -4.679 15.049 1.00 90.75 102 LEU A CA 1
ATOM 871 C C . LEU A 1 102 ? 1.072 -4.338 14.741 1.00 90.75 102 LEU A C 1
ATOM 873 O O . LEU A 1 102 ? 1.388 -3.987 13.602 1.00 90.75 102 LEU A O 1
ATOM 877 N N . LEU A 1 103 ? 1.975 -4.442 15.714 1.00 89.06 103 LEU A N 1
ATOM 878 C CA . LEU A 1 103 ? 3.381 -4.098 15.543 1.00 89.06 103 LEU A CA 1
ATOM 879 C C . LEU A 1 103 ? 4.097 -5.101 14.630 1.00 89.06 103 LEU A C 1
ATOM 881 O O . LEU A 1 103 ? 3.875 -6.317 14.663 1.00 89.06 103 LEU A O 1
ATOM 885 N N . SER A 1 104 ? 4.971 -4.558 13.792 1.00 91.38 104 SER A N 1
ATOM 886 C CA . SER A 1 104 ? 5.870 -5.274 12.898 1.00 91.38 104 SER A CA 1
ATOM 887 C C . SER A 1 104 ? 7.114 -4.422 12.641 1.00 91.38 104 SER A C 1
ATOM 889 O O . SER A 1 104 ? 7.085 -3.199 12.759 1.00 91.38 104 SER A O 1
ATOM 891 N N . VAL A 1 105 ? 8.200 -5.035 12.178 1.00 88.81 105 VAL A N 1
ATOM 892 C CA . VAL A 1 105 ? 9.394 -4.277 11.762 1.00 88.81 105 VAL A CA 1
ATOM 893 C C . VAL A 1 105 ? 9.053 -3.230 10.686 1.00 88.81 105 VAL A C 1
ATOM 895 O O . VAL A 1 105 ? 9.639 -2.156 10.648 1.00 88.81 105 VAL A O 1
ATOM 898 N N . ARG A 1 106 ? 8.038 -3.485 9.848 1.00 86.38 106 ARG A N 1
ATOM 899 C CA . ARG A 1 106 ? 7.630 -2.585 8.755 1.00 86.38 106 ARG A CA 1
ATOM 900 C C . ARG A 1 106 ? 6.946 -1.296 9.224 1.00 86.38 106 ARG A C 1
ATOM 902 O O . ARG A 1 106 ? 6.904 -0.338 8.458 1.00 86.38 106 ARG A O 1
ATOM 909 N N . ASN A 1 107 ? 6.382 -1.255 10.433 1.00 85.06 107 ASN A N 1
ATOM 910 C CA . ASN A 1 107 ? 5.726 -0.057 10.977 1.00 85.06 107 ASN A CA 1
ATOM 911 C C . ASN A 1 107 ? 6.457 0.563 12.181 1.00 85.06 107 ASN A C 1
ATOM 913 O O . ASN A 1 107 ? 5.964 1.555 12.713 1.00 85.06 107 ASN A O 1
ATOM 917 N N .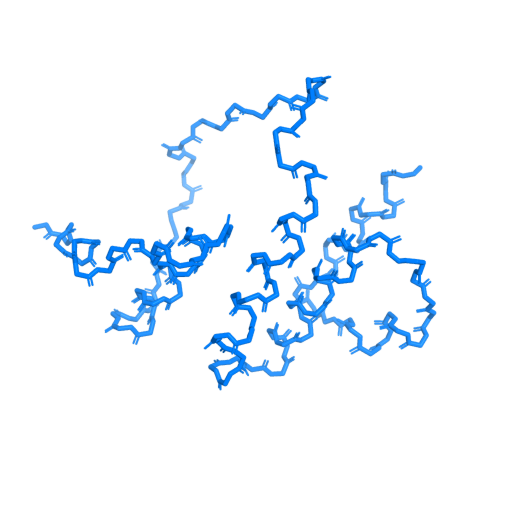 SER A 1 108 ? 7.645 0.071 12.555 1.00 84.81 108 SER A N 1
ATOM 918 C CA . SER A 1 108 ? 8.439 0.613 13.670 1.00 84.81 108 SER A CA 1
ATOM 919 C C . SER A 1 108 ? 8.838 2.077 13.460 1.00 84.81 108 SER A C 1
ATOM 921 O O . SER A 1 108 ? 8.619 2.899 14.345 1.00 84.81 108 SER A O 1
ATOM 923 N N . LYS A 1 109 ? 9.326 2.439 12.264 1.00 83.69 109 LYS A N 1
ATOM 924 C CA . LYS A 1 109 ? 9.669 3.832 11.929 1.00 83.69 109 LYS A CA 1
ATOM 925 C C . LYS A 1 109 ? 8.456 4.760 12.051 1.00 83.69 109 LYS A C 1
ATOM 927 O O . LYS A 1 109 ? 8.535 5.789 12.702 1.00 83.69 109 LYS A O 1
ATOM 932 N N . ARG A 1 110 ? 7.302 4.344 11.516 1.00 79.69 110 ARG A N 1
ATOM 933 C CA . ARG A 1 110 ? 6.050 5.119 11.611 1.00 79.69 110 ARG A CA 1
ATOM 934 C C . ARG A 1 110 ? 5.554 5.276 13.045 1.00 79.69 110 ARG A C 1
ATOM 936 O O . ARG A 1 110 ? 4.940 6.289 13.361 1.00 79.69 110 ARG A O 1
ATOM 943 N N . LEU A 1 111 ? 5.764 4.267 13.890 1.00 82.56 111 LEU A N 1
ATOM 944 C CA . LEU A 1 111 ? 5.465 4.370 15.314 1.00 82.56 111 LEU A CA 1
ATOM 945 C C . LEU A 1 111 ? 6.388 5.396 15.981 1.00 82.56 111 LEU A C 1
ATOM 947 O O . LEU A 1 111 ? 5.890 6.263 16.689 1.00 82.56 111 LEU A O 1
ATOM 951 N N . ALA A 1 112 ? 7.695 5.325 15.717 1.00 83.19 112 ALA A N 1
ATOM 952 C CA . ALA A 1 112 ? 8.674 6.268 16.251 1.00 83.19 112 ALA A CA 1
ATOM 953 C C . ALA A 1 112 ? 8.369 7.713 15.823 1.00 83.19 112 ALA A C 1
ATOM 955 O O . ALA A 1 112 ? 8.344 8.604 16.666 1.00 83.19 112 ALA A O 1
ATOM 956 N N . ASP A 1 113 ? 8.043 7.934 14.548 1.00 79.06 113 ASP A N 1
ATOM 957 C CA . ASP A 1 113 ? 7.650 9.250 14.034 1.00 79.06 113 ASP A CA 1
ATOM 958 C C . ASP A 1 113 ? 6.372 9.768 14.726 1.00 79.06 113 ASP A C 1
ATOM 960 O O . ASP A 1 113 ? 6.283 10.939 15.083 1.00 79.06 113 ASP A O 1
ATOM 964 N N . GLY A 1 114 ? 5.396 8.888 14.986 1.00 72.38 114 GLY A N 1
ATOM 965 C CA . GLY A 1 114 ? 4.164 9.239 15.705 1.00 72.38 114 GLY A CA 1
ATOM 966 C C . GLY A 1 114 ? 4.352 9.542 17.197 1.00 72.38 114 GLY A C 1
ATOM 967 O O . GLY A 1 114 ? 3.501 10.207 17.783 1.00 72.38 114 GLY A O 1
ATOM 968 N N . LEU A 1 115 ? 5.438 9.062 17.810 1.00 72.81 115 LEU A N 1
ATOM 969 C CA . LEU A 1 115 ? 5.826 9.406 19.182 1.00 72.81 115 LEU A CA 1
ATOM 970 C C . LEU A 1 115 ? 6.606 10.724 19.242 1.00 72.81 115 LEU A C 1
ATOM 972 O O . LEU A 1 115 ? 6.466 11.450 20.215 1.00 72.81 115 LEU A O 1
ATOM 976 N N . ARG A 1 116 ? 7.397 11.034 18.204 1.00 66.88 116 ARG A N 1
ATOM 977 C CA . ARG A 1 116 ? 8.174 12.282 18.083 1.00 66.88 116 ARG A CA 1
ATOM 978 C C . ARG A 1 116 ? 7.325 13.508 17.737 1.00 66.88 116 ARG A C 1
ATOM 980 O O . ARG A 1 116 ? 7.774 14.623 17.943 1.00 66.88 116 ARG A O 1
ATOM 987 N N . GLY A 1 117 ? 6.137 13.305 17.169 1.00 54.59 117 GLY A N 1
ATOM 988 C CA . GLY A 1 117 ? 5.193 14.370 16.811 1.00 54.59 117 GLY A CA 1
ATOM 989 C C . GLY A 1 117 ? 4.240 14.786 17.939 1.00 54.59 117 GLY A C 1
ATOM 990 O O . GLY A 1 117 ? 3.124 15.206 17.634 1.00 54.59 117 GLY A O 1
ATOM 991 N N . ARG A 1 118 ? 4.631 14.601 19.206 1.00 44.16 118 ARG A N 1
ATOM 992 C CA . ARG A 1 118 ? 3.943 15.124 20.394 1.00 44.16 118 ARG A CA 1
ATOM 993 C C . ARG A 1 118 ? 4.898 15.956 21.223 1.00 44.16 118 ARG A C 1
ATOM 995 O O . ARG A 1 118 ? 6.067 15.528 21.325 1.00 44.16 118 ARG A O 1
#

Organism: NCBI:txid158836

Sequence (118 aa):
TWAWRFKACLFDTTLKAAQDYDIFLRMVVAYGKPWKVKEATQILHVNHGEMRITSSPNKFSGYFQFYRKHKGKFDRASKKYQLFTLYQIRNKRMNWRTLLTLLSVRNSKRLADGLRGR

Foldseek 3Di:
DCCVLCVVQDFDPVQLDCSVVSSVVVSCVVPNDDDDDPDDPDDDDDPPPDDDPPLDPSVLVRLVVSCVVCVVVDDPLVNLVSVVVSCVSVVDDDDPVNCVNSDDPVCPVVVVVVVVVD

pLDDT: mean 84.82, std 13.41, range [39.25, 97.25]

Radius of gyration: 16.23 Å; chains: 1; bounding box: 33×37×48 Å

Secondary structure (DSSP, 8-state):
-TTHHHHHT---TT-SS-HHHHHHHHHHHHH-PPPPPSS--------SSS--TT-STHHHHHHHHHHHHHGGG--HHHHHHHHHHHHHHTTPPPPHHHHHHH--GGGHHHHHHHHHT-